Protein AF-A0A194VT59-F1 (afdb_monomer_lite)

Organism: Cytospora mali (NCBI:txid578113)

Foldseek 3Di:
DDDDPPPPDPVPDDQQQDQLFALCSSPDDPPDPDDCLRVLQSVLVVVLCVQDNDPPPSHDDLVVVLVSLVPGDDDPLCPQVSVLSNLSSDSDSVSHDDPVRSVVGPNCVVVVVPPDPPDDDDPPDDDDPDPPDDDDDDD

Sequence (139 aa):
MFYARHSTSRKDKPPNRSTWLAPEVITSSEEIPYTNKADIWALAVSWLYAFKRPSDVAEIEASAIVRAVQDIVLPDDLLSLRGLWLQMLVPDPAGRSSVQEALAHEVWQKAKGTKGEDETREPVGGVKRVRLLSPEGGD

Radius of gyration: 28.9 Å; chains: 1; bounding box: 39×60×105 Å

pLDDT: mean 70.28, std 18.79, range [35.59, 93.56]

Secondary structure (DSSP, 8-state):
---------GGGSPP---TTS-HHHHH--S-S---HHHHHHHHHHHHHHHH---TT-SS--HHHHHHHHHT----GGGHHHHHHHHHHT-SSTTTSPPHHHHHHSTHHHHHHTTS-S-S-------------PPPP---

InterPro domains:
  IPR000719 Protein kinase domain [PS50011] (1-108)
  IPR011009 Protein kinase-like domain superfamily [SSF56112] (19-110)

Structure (mmCIF, N/CA/C/O backbone):
data_AF-A0A194VT59-F1
#
_entry.id   AF-A0A194VT59-F1
#
loop_
_atom_site.group_PDB
_atom_site.id
_atom_site.type_symbol
_atom_site.label_atom_id
_atom_site.label_alt_id
_atom_site.label_comp_id
_atom_site.label_asym_id
_atom_site.label_entity_id
_atom_site.label_seq_id
_atom_site.pdbx_PDB_ins_code
_atom_site.Cartn_x
_atom_site.Cartn_y
_atom_site.Cartn_z
_atom_site.occupancy
_atom_site.B_iso_or_equiv
_atom_site.auth_seq_id
_atom_site.auth_comp_id
_atom_site.auth_asym_id
_atom_site.auth_atom_id
_atom_site.pdbx_PDB_model_num
ATOM 1 N N . MET A 1 1 ? 20.425 -42.745 -24.120 1.00 36.25 1 MET A N 1
ATOM 2 C CA . MET A 1 1 ? 21.446 -42.030 -23.327 1.00 36.25 1 MET A CA 1
ATOM 3 C C . MET A 1 1 ? 21.415 -40.574 -23.778 1.00 36.25 1 MET A C 1
ATOM 5 O O . MET A 1 1 ? 21.994 -40.256 -24.804 1.00 36.25 1 MET A O 1
ATOM 9 N N . PHE A 1 2 ? 20.620 -39.726 -23.118 1.00 40.28 2 PHE A N 1
ATOM 10 C CA . PHE A 1 2 ? 20.468 -38.315 -23.491 1.00 40.28 2 PHE A CA 1
ATOM 11 C C . PHE A 1 2 ? 21.190 -37.463 -22.451 1.00 40.28 2 PHE A C 1
ATOM 13 O O . PHE A 1 2 ? 20.807 -37.453 -21.284 1.00 40.28 2 PHE A O 1
ATOM 20 N N . TYR A 1 3 ? 22.263 -36.792 -22.865 1.00 38.53 3 TYR A N 1
ATOM 21 C CA . TYR A 1 3 ? 22.956 -35.818 -22.032 1.00 38.53 3 TYR A CA 1
ATOM 22 C C . TYR A 1 3 ? 22.070 -34.578 -21.891 1.00 38.53 3 TYR A C 1
ATOM 24 O O . TYR A 1 3 ? 21.836 -33.863 -22.866 1.00 38.53 3 TYR A O 1
ATOM 32 N N . ALA A 1 4 ? 21.577 -34.320 -20.680 1.00 46.00 4 ALA A N 1
ATOM 33 C CA . ALA A 1 4 ? 20.974 -33.041 -20.344 1.00 46.00 4 ALA A CA 1
ATOM 34 C C . ALA A 1 4 ? 22.076 -31.971 -20.385 1.00 46.00 4 ALA A C 1
ATOM 36 O O . ALA A 1 4 ? 22.978 -31.947 -19.547 1.00 46.00 4 ALA A O 1
ATOM 37 N N . ARG A 1 5 ? 22.028 -31.099 -21.397 1.00 43.50 5 ARG A N 1
ATOM 38 C CA . ARG A 1 5 ? 22.796 -29.853 -21.406 1.00 43.50 5 ARG A CA 1
ATOM 39 C C . ARG A 1 5 ? 22.317 -29.016 -20.225 1.00 43.50 5 ARG A C 1
ATOM 41 O O . ARG A 1 5 ? 21.219 -28.468 -20.264 1.00 43.50 5 ARG A O 1
ATOM 48 N N . HIS A 1 6 ? 23.141 -28.900 -19.193 1.00 41.44 6 HIS A N 1
ATOM 49 C CA . HIS A 1 6 ? 22.964 -27.861 -18.191 1.00 41.44 6 HIS A CA 1
ATOM 50 C C . HIS A 1 6 ? 23.234 -26.513 -18.866 1.00 41.44 6 HIS A C 1
ATOM 52 O O . HIS A 1 6 ? 24.382 -26.151 -19.120 1.00 41.44 6 HIS A O 1
ATOM 58 N N . SER A 1 7 ? 22.157 -25.810 -19.223 1.00 41.34 7 SER A N 1
ATOM 59 C CA . SER A 1 7 ? 22.220 -24.414 -19.646 1.00 41.34 7 SER A CA 1
ATOM 60 C C . SER A 1 7 ? 22.727 -23.586 -18.467 1.00 41.34 7 SER A C 1
ATOM 62 O O . SER A 1 7 ? 22.102 -23.539 -17.409 1.00 41.34 7 SER A O 1
ATOM 64 N N . THR A 1 8 ? 23.893 -22.968 -18.627 1.00 46.34 8 THR A N 1
ATOM 65 C CA . THR A 1 8 ? 24.495 -22.048 -17.651 1.00 46.34 8 THR A CA 1
ATOM 66 C C . THR A 1 8 ? 24.012 -20.607 -17.843 1.00 46.34 8 THR A C 1
ATOM 68 O O . THR A 1 8 ? 24.534 -19.684 -17.216 1.00 46.34 8 THR A O 1
ATOM 71 N N . SER A 1 9 ? 23.008 -20.384 -18.696 1.00 43.41 9 SER A N 1
ATOM 72 C CA . SER A 1 9 ? 22.476 -19.054 -18.970 1.00 43.41 9 SER A CA 1
ATOM 73 C C . SER A 1 9 ? 21.417 -18.673 -17.935 1.00 43.41 9 SER A C 1
ATOM 75 O O . SER A 1 9 ? 20.336 -19.257 -17.886 1.00 43.41 9 SER A O 1
ATOM 77 N N . ARG A 1 10 ? 21.684 -17.627 -17.138 1.00 49.22 10 ARG A N 1
ATOM 78 C CA . ARG A 1 10 ? 20.695 -17.002 -16.229 1.00 49.22 10 ARG A CA 1
ATOM 79 C C . ARG A 1 10 ? 19.420 -16.519 -16.944 1.00 49.22 10 ARG A C 1
ATOM 81 O O . ARG A 1 10 ? 18.456 -16.189 -16.262 1.00 49.22 10 ARG A O 1
ATOM 88 N N . LYS A 1 11 ? 19.402 -16.497 -18.283 1.00 47.34 11 LYS A N 1
ATOM 89 C CA . LYS A 1 11 ? 18.238 -16.133 -19.107 1.00 47.34 11 LYS A CA 1
ATOM 90 C C . LYS A 1 11 ? 17.136 -17.198 -19.152 1.00 47.34 11 LYS A C 1
ATOM 92 O O . LYS A 1 11 ? 16.038 -16.872 -19.576 1.00 47.34 11 LYS A O 1
ATOM 97 N N . ASP A 1 12 ? 17.398 -18.421 -18.685 1.00 43.44 12 ASP A N 1
ATOM 98 C CA . ASP A 1 12 ? 16.399 -19.504 -18.681 1.00 43.44 12 ASP A CA 1
ATOM 99 C C . ASP A 1 12 ? 15.638 -19.625 -17.351 1.00 43.44 12 ASP A C 1
ATOM 101 O O . ASP A 1 12 ? 14.830 -20.538 -17.170 1.00 43.44 12 ASP A O 1
ATOM 105 N N . LYS A 1 13 ? 15.887 -18.728 -16.385 1.00 46.12 13 LYS A N 1
ATOM 106 C CA . LYS A 1 13 ? 15.129 -18.742 -15.134 1.00 46.12 13 LYS A CA 1
ATOM 107 C C . LYS A 1 13 ? 13.752 -18.135 -15.417 1.00 46.12 13 LYS A C 1
ATOM 109 O O . LYS A 1 13 ? 13.709 -16.973 -15.825 1.00 46.12 13 LYS A O 1
ATOM 114 N N . PRO A 1 14 ? 12.641 -18.870 -15.208 1.00 51.81 14 PRO A N 1
ATOM 115 C CA . PRO A 1 14 ? 11.325 -18.259 -15.298 1.00 51.81 14 PRO A CA 1
ATOM 116 C C . PRO A 1 14 ? 11.325 -17.035 -14.377 1.00 51.81 14 PRO A C 1
ATOM 118 O O . PRO A 1 14 ? 11.898 -17.121 -13.278 1.00 51.81 14 PRO A O 1
ATOM 121 N N . PRO A 1 15 ? 10.767 -15.893 -14.820 1.00 56.25 15 PRO A N 1
ATOM 122 C CA . PRO A 1 15 ? 10.679 -14.715 -13.975 1.00 56.25 15 PRO A CA 1
ATOM 123 C C . PRO A 1 15 ? 10.082 -15.168 -12.648 1.00 56.25 15 PRO A C 1
ATOM 125 O O . PRO A 1 15 ? 9.071 -15.871 -12.620 1.00 56.25 15 PRO A O 1
ATOM 128 N N . ASN A 1 16 ? 10.768 -14.865 -11.549 1.00 57.84 16 ASN A N 1
ATOM 129 C CA . ASN A 1 16 ? 10.248 -15.167 -10.229 1.00 57.84 16 ASN A CA 1
ATOM 130 C C . ASN A 1 16 ? 9.025 -14.262 -10.056 1.00 57.84 16 ASN A C 1
ATOM 132 O O . ASN A 1 16 ? 9.174 -13.107 -9.693 1.00 57.84 16 ASN A O 1
ATOM 136 N N . ARG A 1 17 ? 7.833 -14.727 -10.438 1.00 63.31 17 ARG A N 1
ATOM 137 C CA . ARG A 1 17 ? 6.596 -13.931 -10.472 1.00 63.31 17 ARG A CA 1
ATOM 138 C C . ARG A 1 17 ? 5.901 -13.967 -9.120 1.00 63.31 17 ARG A C 1
ATOM 140 O O . ARG A 1 17 ? 4.721 -14.240 -8.995 1.00 63.31 17 ARG A O 1
ATOM 147 N N . SER A 1 18 ? 6.674 -13.729 -8.076 1.00 70.81 18 SER A N 1
ATOM 148 C CA . SER A 1 18 ? 6.151 -13.695 -6.724 1.00 70.81 18 SER A CA 1
ATOM 149 C C . SER A 1 18 ? 5.297 -12.442 -6.531 1.00 70.81 18 SER A C 1
ATOM 151 O O . SER A 1 18 ? 5.754 -11.336 -6.795 1.00 70.81 18 SER A O 1
ATOM 153 N N . THR A 1 19 ? 4.089 -12.612 -6.000 1.00 71.25 19 THR A N 1
ATOM 154 C CA . THR A 1 19 ? 3.161 -11.547 -5.569 1.00 71.25 19 THR A CA 1
ATOM 155 C C . THR A 1 19 ? 3.806 -10.472 -4.684 1.00 71.25 19 THR A C 1
ATOM 157 O O . THR A 1 19 ? 3.356 -9.330 -4.630 1.00 71.25 19 THR A O 1
ATOM 160 N N . TRP A 1 20 ? 4.870 -10.848 -3.979 1.00 81.50 20 TRP A N 1
ATOM 161 C CA . TRP A 1 20 ? 5.636 -9.987 -3.086 1.00 81.50 20 TRP A CA 1
ATOM 162 C C . TRP A 1 20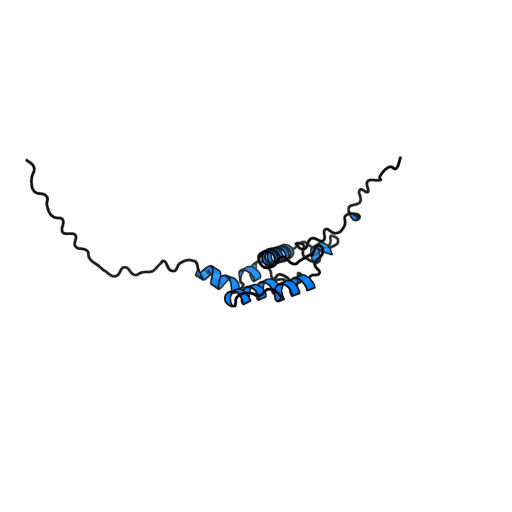 ? 6.541 -9.000 -3.824 1.00 81.50 20 TRP A C 1
ATOM 164 O O . TRP A 1 20 ? 6.997 -8.027 -3.229 1.00 81.50 20 TRP A O 1
ATOM 174 N N . LEU A 1 21 ? 6.828 -9.255 -5.100 1.00 83.06 21 LEU A N 1
ATOM 175 C CA . LEU A 1 21 ? 7.701 -8.416 -5.902 1.00 83.06 21 LEU A CA 1
ATOM 176 C C . LEU A 1 21 ? 6.899 -7.292 -6.538 1.00 83.06 21 LEU A C 1
ATOM 178 O O . LEU A 1 21 ? 5.815 -7.501 -7.085 1.00 83.06 21 LEU A O 1
ATOM 182 N N . ALA A 1 22 ? 7.465 -6.094 -6.471 1.00 84.62 22 ALA A N 1
ATOM 183 C CA . ALA A 1 22 ? 6.905 -4.946 -7.151 1.00 84.62 22 ALA A CA 1
ATOM 184 C C . ALA A 1 22 ? 6.961 -5.146 -8.680 1.00 84.62 22 ALA A C 1
ATOM 186 O O . ALA A 1 22 ? 7.886 -5.810 -9.166 1.00 84.62 22 ALA A O 1
ATOM 187 N N . PRO A 1 23 ? 6.014 -4.581 -9.453 1.00 82.31 23 PRO A N 1
ATOM 188 C CA . PRO A 1 23 ? 5.939 -4.791 -10.898 1.00 82.31 23 PRO A CA 1
ATOM 189 C C . PRO A 1 23 ? 7.251 -4.467 -11.614 1.00 82.31 23 PRO A C 1
ATOM 191 O O . PRO A 1 23 ? 7.712 -5.249 -12.442 1.00 82.31 23 PRO A O 1
ATOM 194 N N . GLU A 1 24 ? 7.906 -3.375 -11.217 1.00 82.00 24 GLU A N 1
ATOM 195 C CA . GLU A 1 24 ? 9.182 -2.947 -11.779 1.00 82.00 24 GLU A CA 1
ATOM 196 C C . GLU A 1 24 ? 10.323 -3.941 -11.521 1.00 82.00 24 GLU A C 1
ATOM 198 O O . GLU A 1 24 ? 11.245 -4.020 -12.322 1.00 82.00 24 GLU A O 1
ATOM 203 N N . VAL A 1 25 ? 10.264 -4.734 -10.446 1.00 80.38 25 VAL A N 1
ATOM 204 C CA . VAL A 1 25 ? 11.276 -5.759 -10.125 1.00 80.38 25 VAL A CA 1
ATOM 205 C C . VAL A 1 25 ? 11.068 -7.023 -10.960 1.00 80.38 25 VAL A C 1
ATOM 207 O O . VAL A 1 25 ? 12.024 -7.731 -11.262 1.00 80.38 25 VAL A O 1
ATOM 210 N N . ILE A 1 26 ? 9.824 -7.308 -11.355 1.00 77.12 26 ILE A N 1
ATOM 211 C CA . ILE A 1 26 ? 9.492 -8.437 -12.233 1.00 77.12 26 ILE A CA 1
ATOM 212 C C . ILE A 1 26 ? 9.865 -8.107 -13.683 1.00 77.12 26 ILE A C 1
ATOM 214 O O . ILE A 1 26 ? 10.331 -8.983 -14.413 1.00 77.12 26 ILE A O 1
ATOM 218 N N . THR A 1 27 ? 9.644 -6.857 -14.105 1.00 71.06 27 THR A N 1
ATOM 219 C CA . THR A 1 27 ? 9.857 -6.417 -15.490 1.00 71.06 27 THR A CA 1
ATOM 220 C C . THR A 1 27 ? 11.243 -5.840 -15.760 1.00 71.06 27 THR A C 1
ATOM 222 O O . THR A 1 27 ? 11.598 -5.708 -16.932 1.00 71.06 27 THR A O 1
ATOM 225 N N . SER A 1 28 ? 12.030 -5.458 -14.743 1.00 63.22 28 SER A N 1
ATOM 226 C CA . SER A 1 28 ? 13.338 -4.850 -15.003 1.00 63.22 28 SER A CA 1
ATOM 227 C C . SER A 1 28 ? 14.365 -5.877 -15.479 1.00 63.22 28 SER A C 1
ATOM 229 O O . SER A 1 28 ? 14.661 -6.887 -14.842 1.00 63.22 28 SER A O 1
ATOM 231 N N . SER A 1 29 ? 14.941 -5.574 -16.637 1.00 54.47 29 SER A N 1
ATOM 232 C CA . SER A 1 29 ? 16.183 -6.156 -17.127 1.00 54.47 29 SER A CA 1
ATOM 233 C C . SER A 1 29 ? 17.319 -5.244 -16.676 1.00 54.47 29 SER A C 1
ATOM 235 O O . SER A 1 29 ? 17.603 -4.282 -17.371 1.00 54.47 29 SER A O 1
ATOM 237 N N . GLU A 1 30 ? 17.918 -5.515 -15.513 1.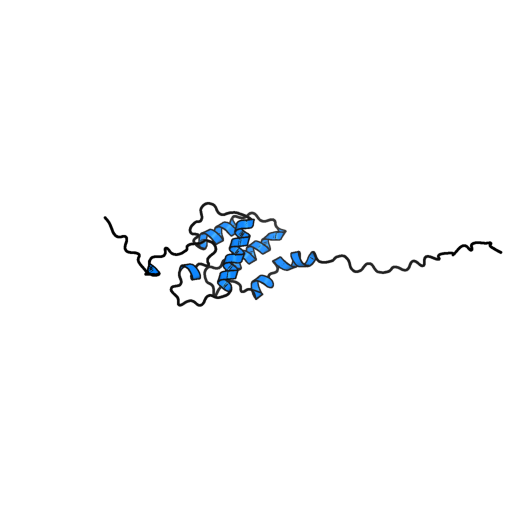00 54.91 30 GLU A N 1
ATOM 238 C CA . GLU A 1 30 ? 19.188 -4.955 -14.986 1.00 54.91 30 GLU A CA 1
ATOM 239 C C . GLU A 1 30 ? 19.351 -3.410 -14.882 1.00 54.91 30 GLU A C 1
ATOM 241 O O . GLU A 1 30 ? 20.237 -2.962 -14.159 1.00 54.91 30 GLU A O 1
ATOM 246 N N . GLU A 1 31 ? 18.502 -2.582 -15.501 1.00 54.53 31 GLU A N 1
ATOM 247 C CA . GLU A 1 31 ? 18.713 -1.130 -15.658 1.00 54.53 31 GLU A CA 1
ATOM 248 C C . GLU A 1 31 ? 17.916 -0.246 -14.688 1.00 54.53 31 GLU A C 1
ATOM 250 O O . GLU A 1 31 ? 18.255 0.924 -14.513 1.00 54.53 31 GLU A O 1
ATOM 255 N N . ILE A 1 32 ? 16.875 -0.767 -14.027 1.00 58.62 32 ILE A N 1
ATOM 256 C CA . ILE A 1 32 ? 16.120 0.022 -13.042 1.00 58.62 32 ILE A CA 1
ATOM 257 C C . ILE A 1 32 ? 16.767 -0.183 -11.668 1.00 58.62 32 ILE A C 1
ATOM 259 O O . ILE A 1 32 ? 16.733 -1.306 -11.153 1.00 58.62 32 ILE A O 1
ATOM 263 N N . PRO A 1 33 ? 17.351 0.860 -11.046 1.00 59.34 33 PRO A N 1
ATOM 264 C CA . PRO A 1 33 ? 17.936 0.725 -9.724 1.00 59.34 33 PRO A CA 1
ATOM 265 C C . PRO A 1 33 ? 16.850 0.312 -8.730 1.00 59.34 33 PRO A C 1
ATOM 267 O O . PRO A 1 33 ? 15.796 0.943 -8.642 1.00 59.34 33 PRO A O 1
ATOM 270 N N . TYR A 1 34 ? 17.115 -0.756 -7.976 1.00 62.19 34 TYR A N 1
ATOM 271 C CA . TYR A 1 34 ? 16.258 -1.176 -6.873 1.00 62.19 34 TYR A CA 1
ATOM 272 C C . TYR A 1 34 ? 16.158 -0.021 -5.872 1.00 62.19 34 TYR A C 1
ATOM 274 O O . TYR A 1 34 ? 17.144 0.349 -5.233 1.00 62.19 34 TYR A O 1
ATOM 282 N N . THR A 1 35 ? 14.980 0.587 -5.770 1.00 73.19 35 THR A N 1
ATOM 283 C CA . THR A 1 35 ? 14.707 1.632 -4.781 1.00 73.19 35 THR A CA 1
ATOM 284 C C . THR A 1 35 ? 13.962 1.028 -3.597 1.00 73.19 35 THR A C 1
ATOM 286 O O . THR A 1 35 ? 13.268 0.019 -3.729 1.00 73.19 35 THR A O 1
ATOM 289 N N . ASN A 1 36 ? 14.025 1.689 -2.440 1.00 86.44 36 ASN A N 1
ATOM 290 C CA . ASN A 1 36 ? 13.243 1.322 -1.250 1.00 86.44 36 ASN A CA 1
ATOM 291 C C . ASN A 1 36 ? 11.715 1.306 -1.487 1.00 86.44 36 ASN A C 1
ATOM 293 O O . ASN A 1 36 ? 10.958 0.836 -0.641 1.00 86.44 36 ASN A O 1
ATOM 297 N N . LYS A 1 37 ? 11.238 1.800 -2.638 1.00 89.25 37 LYS A N 1
ATOM 298 C CA . LYS A 1 37 ? 9.835 1.736 -3.056 1.00 89.25 37 LYS A CA 1
ATOM 299 C C . LYS A 1 37 ? 9.387 0.298 -3.324 1.00 89.25 37 LYS A C 1
ATOM 301 O O . LYS A 1 37 ? 8.215 -0.004 -3.103 1.00 89.25 37 LYS A O 1
ATOM 306 N N . ALA A 1 38 ? 10.276 -0.592 -3.768 1.00 88.38 38 ALA A N 1
ATOM 307 C CA . ALA A 1 38 ? 9.946 -2.007 -3.947 1.00 88.38 38 ALA A CA 1
ATOM 308 C C . ALA A 1 38 ? 9.636 -2.686 -2.600 1.00 88.38 38 ALA A C 1
ATOM 310 O O . ALA A 1 38 ? 8.686 -3.461 -2.497 1.00 88.38 38 ALA A O 1
ATOM 311 N N . ASP A 1 39 ? 10.356 -2.313 -1.539 1.00 90.12 39 ASP A N 1
ATOM 312 C CA . ASP A 1 39 ? 10.084 -2.808 -0.185 1.00 90.12 39 ASP A CA 1
ATOM 313 C C . ASP A 1 39 ? 8.752 -2.269 0.358 1.00 90.12 39 ASP A C 1
ATOM 315 O O . ASP A 1 39 ? 8.014 -2.992 1.025 1.00 90.12 39 ASP A O 1
ATOM 319 N N . ILE A 1 40 ? 8.395 -1.021 0.027 1.00 93.06 40 ILE A N 1
ATOM 320 C CA . ILE A 1 40 ? 7.080 -0.447 0.358 1.00 93.06 40 ILE A CA 1
ATOM 321 C C . ILE A 1 40 ? 5.942 -1.249 -0.283 1.00 93.06 40 ILE A C 1
ATOM 323 O O . ILE A 1 40 ? 4.941 -1.525 0.379 1.00 93.06 40 ILE A O 1
ATOM 327 N N . TRP A 1 41 ? 6.104 -1.675 -1.537 1.00 91.19 41 TRP A N 1
ATOM 328 C CA . TRP A 1 41 ? 5.138 -2.562 -2.187 1.00 91.19 41 TRP A CA 1
ATOM 329 C C . TRP A 1 41 ? 5.000 -3.884 -1.429 1.00 91.19 41 TRP A C 1
ATOM 331 O O . TRP A 1 41 ? 3.896 -4.264 -1.034 1.00 91.19 41 TRP A O 1
ATOM 341 N N . ALA A 1 42 ? 6.124 -4.560 -1.170 1.00 89.56 42 ALA A N 1
ATOM 342 C CA . ALA A 1 42 ? 6.136 -5.837 -0.461 1.00 89.56 42 ALA A CA 1
ATOM 343 C C . ALA A 1 42 ? 5.498 -5.725 0.935 1.00 89.56 42 ALA A C 1
ATOM 345 O O . ALA A 1 42 ? 4.747 -6.610 1.353 1.00 89.56 42 ALA A O 1
ATOM 346 N N . LEU A 1 43 ? 5.737 -4.612 1.636 1.00 92.31 43 LEU A N 1
ATOM 347 C CA . LEU A 1 43 ? 5.132 -4.320 2.930 1.00 92.31 43 LEU A CA 1
ATOM 348 C C . LEU A 1 43 ? 3.605 -4.209 2.832 1.00 92.31 43 LEU A C 1
ATOM 350 O O . LEU A 1 43 ? 2.901 -4.853 3.610 1.00 92.31 43 LEU A O 1
ATOM 354 N N . ALA A 1 44 ? 3.073 -3.456 1.868 1.00 91.12 44 ALA A N 1
ATOM 355 C CA . ALA A 1 44 ? 1.625 -3.341 1.694 1.00 91.12 44 ALA A CA 1
ATOM 356 C C . ALA A 1 44 ? 0.975 -4.674 1.294 1.00 91.12 44 ALA A C 1
ATOM 358 O O . ALA A 1 44 ? -0.084 -5.022 1.817 1.00 9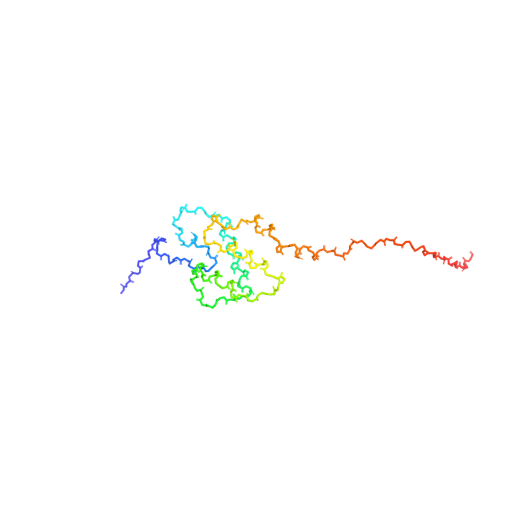1.12 44 ALA A O 1
ATOM 359 N N . VAL A 1 45 ? 1.632 -5.463 0.438 1.00 88.88 45 VAL A N 1
ATOM 360 C CA . VAL A 1 45 ? 1.191 -6.828 0.110 1.00 88.88 45 VAL A CA 1
ATOM 361 C C . VAL A 1 45 ? 1.180 -7.719 1.359 1.00 88.88 45 VAL A C 1
ATOM 363 O O . VAL A 1 45 ? 0.247 -8.501 1.540 1.00 88.88 45 VAL A O 1
ATOM 366 N N . SER A 1 46 ? 2.149 -7.573 2.269 1.00 89.25 46 SER A N 1
ATOM 367 C CA . SER A 1 46 ? 2.159 -8.321 3.538 1.00 89.25 46 SER A CA 1
ATOM 368 C C . SER A 1 46 ? 0.939 -8.033 4.399 1.00 89.25 46 SER A C 1
ATOM 370 O O . SER A 1 46 ? 0.326 -8.951 4.944 1.00 89.25 46 SER A O 1
ATOM 372 N N . TRP A 1 47 ? 0.545 -6.763 4.462 1.00 89.69 47 TRP A N 1
ATOM 373 C CA . TRP A 1 47 ? -0.631 -6.335 5.196 1.00 89.69 47 TRP A CA 1
ATOM 374 C C . TRP A 1 47 ? -1.897 -6.841 4.523 1.00 89.69 47 TRP A C 1
ATOM 376 O O . TRP A 1 47 ? -2.737 -7.422 5.196 1.00 89.69 47 TRP A O 1
ATOM 386 N N . LEU A 1 48 ? -1.992 -6.740 3.197 1.00 85.75 48 LEU A N 1
ATOM 387 C CA . LEU A 1 48 ? -3.103 -7.297 2.429 1.00 85.75 48 LEU A CA 1
ATOM 388 C C . LEU A 1 48 ? -3.351 -8.775 2.781 1.00 85.75 48 LEU A C 1
ATOM 390 O O . LEU A 1 48 ? -4.479 -9.155 3.093 1.00 85.75 48 LEU A O 1
ATOM 394 N N . TYR A 1 49 ? -2.288 -9.583 2.822 1.00 83.88 49 TYR A N 1
ATOM 395 C CA . TYR A 1 49 ? -2.363 -11.004 3.177 1.00 83.88 49 TYR A CA 1
ATOM 396 C C . TYR A 1 49 ? -2.827 -11.267 4.615 1.00 83.88 49 TYR A C 1
ATOM 398 O O . TYR A 1 49 ? -3.408 -12.323 4.867 1.00 83.88 49 TYR A O 1
ATOM 406 N N . ALA A 1 50 ? -2.608 -10.331 5.542 1.00 83.94 50 ALA A N 1
ATOM 407 C CA . ALA A 1 50 ? -3.112 -10.438 6.909 1.00 83.94 50 ALA A CA 1
ATOM 408 C C . ALA A 1 50 ? -4.640 -10.261 6.991 1.00 83.94 50 ALA A C 1
ATOM 410 O O . ALA A 1 50 ? 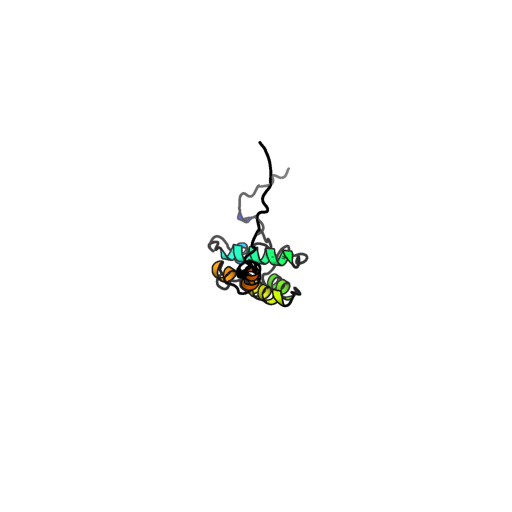-5.270 -10.856 7.862 1.00 83.94 50 ALA A O 1
ATOM 411 N N . PHE A 1 51 ? -5.245 -9.484 6.084 1.00 81.38 51 PHE A N 1
ATOM 412 C CA . PHE A 1 51 ? -6.693 -9.220 6.082 1.00 81.38 51 PHE A CA 1
ATOM 413 C C . PHE A 1 51 ? -7.471 -10.130 5.134 1.00 81.38 51 PHE A C 1
ATOM 415 O O . PHE A 1 51 ? -8.571 -10.578 5.450 1.00 81.38 51 PHE A O 1
ATOM 422 N N . LYS A 1 52 ? -6.921 -10.394 3.951 1.00 76.12 52 LYS A N 1
ATOM 423 C CA . LYS A 1 52 ? -7.558 -11.224 2.936 1.00 76.12 52 LYS A CA 1
ATOM 424 C C . LYS A 1 52 ? -6.476 -11.870 2.102 1.00 76.12 52 LYS A C 1
ATOM 426 O O . LYS A 1 52 ? -5.821 -11.208 1.303 1.00 76.12 52 LYS A O 1
ATOM 431 N N . ARG A 1 53 ? -6.323 -13.185 2.246 1.00 68.62 53 ARG A N 1
ATOM 432 C CA . ARG A 1 53 ? -5.496 -13.956 1.323 1.00 68.62 53 ARG A CA 1
ATOM 433 C C . ARG A 1 53 ? -6.184 -13.922 -0.042 1.00 68.62 53 ARG A C 1
ATOM 435 O O . ARG A 1 53 ? -7.275 -14.484 -0.161 1.00 68.62 53 ARG A O 1
ATOM 442 N N . PRO A 1 54 ? -5.609 -13.266 -1.057 1.00 63.78 54 PRO A N 1
ATOM 443 C CA . PRO A 1 54 ? -6.209 -13.316 -2.371 1.00 63.78 54 PRO A CA 1
ATOM 444 C C . PRO A 1 54 ? -6.044 -14.754 -2.895 1.00 63.78 54 PRO A C 1
ATOM 446 O O . PRO A 1 54 ? -4.961 -15.337 -2.817 1.00 63.78 54 PRO A O 1
ATOM 449 N N . SER A 1 55 ? -7.149 -15.372 -3.311 1.00 57.34 55 SER A N 1
ATOM 450 C CA . SER A 1 55 ? -7.179 -16.754 -3.79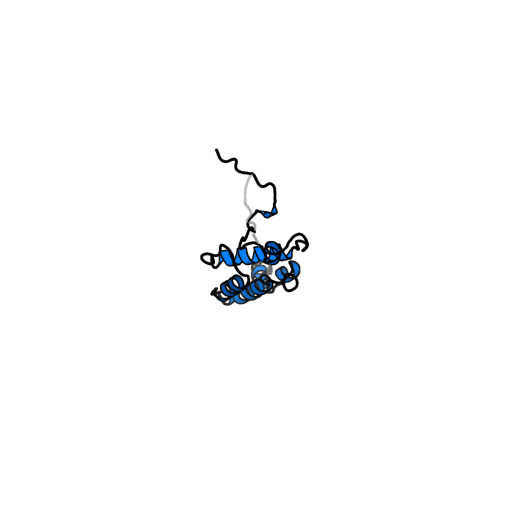7 1.00 57.34 55 SER A CA 1
ATOM 451 C C . SER A 1 55 ? -6.433 -16.871 -5.129 1.00 57.34 55 SER A C 1
ATOM 453 O O . SER A 1 55 ? -6.682 -16.071 -6.026 1.00 57.34 55 SER A O 1
ATOM 455 N N . ASP A 1 56 ? -5.556 -17.872 -5.247 1.00 53.91 56 ASP A N 1
ATOM 456 C CA . ASP A 1 56 ? -4.888 -18.312 -6.486 1.00 53.91 56 ASP A CA 1
ATOM 457 C C . ASP A 1 56 ? -4.047 -17.291 -7.244 1.00 53.91 56 ASP A C 1
ATOM 459 O O . ASP A 1 56 ? -4.014 -17.276 -8.474 1.00 53.91 56 ASP A O 1
ATOM 463 N N . VAL A 1 57 ? -3.286 -16.469 -6.531 1.00 50.69 57 VAL A N 1
ATOM 464 C CA . VAL A 1 57 ? -2.442 -15.486 -7.207 1.00 50.69 57 VAL A CA 1
ATOM 465 C C . VAL A 1 57 ? -0.979 -15.890 -7.164 1.00 50.69 57 VAL A C 1
ATOM 467 O O . VAL A 1 57 ? -0.185 -15.440 -6.339 1.00 50.69 57 VAL A O 1
ATOM 470 N N . ALA A 1 58 ? -0.660 -16.816 -8.068 1.00 51.22 58 ALA A N 1
ATOM 471 C CA . ALA A 1 58 ? 0.708 -17.155 -8.438 1.00 51.22 58 ALA A CA 1
ATOM 472 C C . ALA A 1 58 ? 1.365 -16.043 -9.274 1.00 51.22 58 ALA A C 1
ATOM 474 O O . ALA A 1 58 ? 2.584 -16.003 -9.342 1.00 51.22 58 ALA A O 1
ATOM 475 N N . GLU A 1 59 ? 0.575 -15.149 -9.881 1.00 55.44 59 GLU A N 1
ATOM 476 C CA . GLU A 1 59 ? 1.036 -14.009 -10.678 1.00 55.44 59 GLU A CA 1
ATOM 477 C C . GLU A 1 59 ? -0.006 -12.888 -10.542 1.00 55.44 59 GLU A C 1
ATOM 479 O O . GLU A 1 59 ? -1.046 -12.949 -11.197 1.00 55.44 59 GLU A O 1
ATOM 484 N N . ILE A 1 60 ? 0.179 -11.908 -9.644 1.00 60.94 60 ILE A N 1
ATOM 485 C CA . ILE A 1 60 ? -0.807 -10.816 -9.553 1.00 60.94 60 ILE A CA 1
ATOM 486 C C . ILE A 1 60 ? -0.416 -9.689 -10.491 1.00 60.94 60 ILE A C 1
ATOM 488 O O . ILE A 1 60 ? 0.602 -9.027 -10.290 1.00 60.94 60 ILE A O 1
ATOM 492 N N . GLU A 1 61 ? -1.271 -9.415 -11.471 1.00 71.88 61 GLU A N 1
ATOM 493 C CA . GLU A 1 61 ? -1.272 -8.108 -12.111 1.00 71.88 61 GLU A CA 1
ATOM 494 C C . GLU A 1 61 ? -1.575 -7.033 -11.067 1.00 71.88 61 GLU A C 1
ATOM 496 O O . GLU A 1 61 ? -2.517 -7.163 -10.289 1.00 71.88 61 GLU A O 1
ATOM 501 N N . ALA A 1 62 ? -0.819 -5.938 -11.057 1.00 72.62 62 ALA A N 1
ATOM 502 C CA . ALA A 1 62 ? -0.979 -4.870 -10.070 1.00 72.62 62 ALA A CA 1
ATOM 503 C C . ALA A 1 62 ? -2.439 -4.375 -9.916 1.00 72.62 62 ALA A C 1
ATOM 505 O O . ALA A 1 62 ? -2.883 -4.055 -8.814 1.00 72.62 62 ALA A O 1
ATOM 506 N N . SER A 1 63 ? -3.214 -4.399 -11.005 1.00 75.31 63 SER A N 1
ATOM 507 C CA . SER A 1 63 ? -4.653 -4.103 -11.044 1.00 75.31 63 SER A CA 1
ATOM 508 C C . SER A 1 63 ? -5.491 -5.011 -10.127 1.00 75.31 63 SER A C 1
ATOM 510 O O . SER A 1 63 ? -6.396 -4.537 -9.437 1.00 75.31 63 SER A O 1
ATOM 512 N N . ALA A 1 64 ? -5.179 -6.304 -10.065 1.00 78.38 64 ALA A N 1
ATOM 513 C CA . ALA A 1 64 ? -5.875 -7.271 -9.226 1.00 78.38 64 ALA A CA 1
ATOM 514 C C . ALA A 1 64 ? -5.538 -7.104 -7.735 1.00 78.38 64 ALA A C 1
ATOM 516 O O . ALA A 1 64 ? -6.426 -7.281 -6.900 1.00 78.38 64 ALA A O 1
ATOM 517 N N . ILE A 1 65 ? -4.314 -6.684 -7.385 1.00 78.62 65 ILE A N 1
ATOM 518 C CA . ILE A 1 65 ? -3.964 -6.295 -6.004 1.00 78.62 65 ILE A CA 1
ATOM 519 C C . ILE A 1 65 ? -4.778 -5.074 -5.567 1.00 78.62 65 ILE A C 1
ATOM 521 O O . ILE A 1 65 ? -5.375 -5.083 -4.491 1.00 78.62 65 ILE A O 1
ATOM 525 N N . VAL A 1 66 ? -4.852 -4.044 -6.414 1.00 79.81 66 VAL A N 1
ATOM 526 C CA . VAL A 1 66 ? -5.631 -2.832 -6.118 1.00 79.81 66 VAL A CA 1
ATOM 527 C C . VAL A 1 66 ? -7.112 -3.168 -5.933 1.00 79.81 66 VAL A C 1
ATOM 529 O O . VAL A 1 66 ? -7.737 -2.695 -4.982 1.00 79.81 66 VAL A O 1
ATOM 532 N N . ARG A 1 67 ? -7.671 -4.042 -6.778 1.00 83.69 67 ARG A N 1
ATOM 533 C CA . ARG A 1 67 ? -9.051 -4.517 -6.615 1.00 83.69 67 ARG A CA 1
ATOM 534 C C . ARG A 1 67 ? -9.237 -5.296 -5.313 1.00 83.69 67 ARG A C 1
ATOM 536 O O . ARG A 1 67 ? -10.198 -5.055 -4.592 1.00 83.69 67 ARG A O 1
ATOM 543 N N . ALA A 1 68 ? -8.292 -6.171 -4.965 1.00 82.81 68 ALA A N 1
ATOM 544 C CA . ALA A 1 68 ? -8.343 -6.924 -3.716 1.00 82.81 68 ALA A CA 1
ATOM 545 C C . ALA A 1 68 ? -8.378 -6.002 -2.487 1.00 82.81 68 ALA A C 1
ATOM 547 O O . ALA A 1 68 ? -9.123 -6.287 -1.555 1.00 82.81 68 ALA A O 1
ATOM 548 N N . VAL A 1 69 ? -7.643 -4.884 -2.506 1.00 86.44 69 VAL A N 1
ATOM 549 C CA . VAL A 1 69 ? -7.687 -3.854 -1.453 1.00 86.44 69 VAL A CA 1
ATOM 550 C C . VAL A 1 69 ? -9.063 -3.191 -1.349 1.00 86.44 69 VAL A C 1
ATOM 552 O O . VAL A 1 69 ? -9.557 -2.962 -0.243 1.00 86.44 69 VAL A O 1
ATOM 555 N N . GLN A 1 70 ? -9.698 -2.888 -2.483 1.00 85.31 70 GLN A N 1
ATOM 556 C CA . GLN A 1 70 ? -11.039 -2.293 -2.512 1.00 85.31 70 GLN A CA 1
ATOM 557 C C . GLN A 1 70 ? -12.112 -3.263 -1.997 1.00 85.31 70 GLN A C 1
ATOM 559 O O . GLN A 1 70 ? -13.029 -2.839 -1.295 1.00 85.31 70 GLN A O 1
ATOM 564 N N . ASP A 1 71 ? -11.951 -4.559 -2.272 1.00 86.56 71 ASP A N 1
ATOM 565 C CA . ASP A 1 71 ? -12.879 -5.619 -1.867 1.00 86.56 71 ASP A CA 1
ATOM 566 C C . ASP A 1 71 ? -12.786 -5.996 -0.372 1.00 86.56 71 ASP A C 1
ATOM 568 O O . ASP A 1 71 ? -13.534 -6.862 0.092 1.00 86.56 71 ASP A O 1
ATOM 572 N N . ILE A 1 72 ? -11.844 -5.431 0.394 1.00 85.56 72 ILE A N 1
ATOM 573 C CA . ILE A 1 72 ? -11.736 -5.692 1.837 1.00 85.56 72 ILE A CA 1
ATOM 574 C C . ILE A 1 72 ? -12.705 -4.791 2.575 1.00 85.56 72 ILE A C 1
ATOM 576 O O . ILE A 1 72 ? -12.569 -3.567 2.559 1.00 85.56 72 ILE A O 1
ATOM 580 N N . VAL A 1 73 ? -13.648 -5.404 3.283 1.00 86.88 73 VAL A N 1
ATOM 581 C CA . VAL A 1 73 ? -14.514 -4.700 4.226 1.00 86.88 73 VAL A CA 1
ATOM 582 C C . VAL A 1 73 ? -13.680 -4.360 5.458 1.00 86.88 73 VAL A C 1
ATOM 584 O O . VAL A 1 73 ? -13.301 -5.247 6.221 1.00 86.88 73 VAL A O 1
ATOM 587 N N . LEU A 1 74 ? -13.354 -3.078 5.611 1.00 85.38 74 LEU A N 1
ATOM 588 C CA . LEU A 1 74 ? -12.652 -2.555 6.777 1.00 85.38 74 LEU A CA 1
ATOM 589 C C . LEU A 1 74 ? -13.650 -1.847 7.699 1.00 85.38 74 LEU A C 1
ATOM 591 O O . LEU A 1 74 ? -14.556 -1.180 7.195 1.00 85.38 74 LEU A O 1
ATOM 595 N N . PRO A 1 75 ? -13.469 -1.957 9.023 1.00 85.19 75 PRO A N 1
ATOM 596 C CA . PRO A 1 75 ? -14.104 -1.074 9.993 1.00 85.19 75 PRO A CA 1
ATOM 597 C C . PRO A 1 75 ? -13.863 0.412 9.677 1.00 85.19 75 PRO A C 1
ATOM 599 O O . PRO A 1 75 ? -12.811 0.767 9.136 1.00 85.19 75 PRO A O 1
ATOM 602 N N . ASP A 1 76 ? -14.805 1.281 10.060 1.00 83.88 76 ASP A N 1
ATOM 603 C CA . ASP A 1 76 ? -14.741 2.732 9.811 1.00 83.88 76 ASP A CA 1
ATOM 604 C C . ASP A 1 76 ? -13.442 3.363 10.325 1.00 83.88 76 ASP A C 1
ATOM 606 O O . ASP A 1 76 ? -12.858 4.255 9.705 1.00 83.88 76 ASP A O 1
ATOM 610 N N . ASP A 1 77 ? -12.938 2.869 11.453 1.00 81.69 77 ASP A N 1
ATOM 611 C CA . ASP A 1 77 ? -11.723 3.363 12.075 1.00 81.69 77 ASP A CA 1
ATOM 612 C C . ASP A 1 77 ? -10.445 3.022 11.296 1.00 81.69 77 ASP A C 1
ATOM 614 O O . ASP A 1 77 ? -9.447 3.731 11.467 1.00 81.69 77 ASP A O 1
ATOM 618 N N . LEU A 1 78 ? -10.504 2.019 10.415 1.00 83.88 78 LEU A N 1
ATOM 619 C CA . LEU A 1 78 ? -9.415 1.554 9.558 1.00 83.88 78 LEU A CA 1
ATOM 620 C C . LEU A 1 78 ? -9.571 1.989 8.094 1.00 83.88 78 LEU A C 1
ATOM 622 O O . LEU A 1 78 ? -8.739 1.626 7.265 1.00 83.88 78 LEU A O 1
ATOM 626 N N . LEU A 1 79 ? -10.569 2.802 7.739 1.00 86.38 79 LEU A N 1
ATOM 627 C CA . LEU A 1 79 ? -10.727 3.278 6.357 1.00 86.38 79 LEU A CA 1
ATOM 628 C C . LEU A 1 79 ? -9.500 4.059 5.855 1.00 86.38 79 LEU A C 1
ATOM 630 O O . LEU A 1 79 ? -9.095 3.883 4.705 1.00 86.38 79 LEU A O 1
ATOM 634 N N . SER A 1 80 ? -8.835 4.832 6.722 1.00 88.12 80 SER A N 1
ATOM 635 C CA . SER A 1 80 ? -7.573 5.513 6.386 1.00 88.12 80 SER A CA 1
ATOM 636 C C . SER A 1 80 ? -6.434 4.536 6.053 1.00 88.12 80 SER A C 1
ATOM 638 O O . SER A 1 80 ? -5.540 4.883 5.284 1.00 88.12 80 SER A O 1
ATOM 640 N N . LEU A 1 81 ? -6.461 3.296 6.567 1.00 89.94 81 LEU A N 1
ATOM 641 C CA . LEU A 1 81 ? -5.482 2.261 6.204 1.00 89.94 81 LEU A CA 1
ATOM 642 C C . LEU A 1 81 ? -5.610 1.871 4.728 1.00 89.94 81 LEU A C 1
ATOM 644 O O . LEU A 1 81 ? -4.596 1.674 4.061 1.00 89.94 81 LEU A O 1
ATOM 648 N N . ARG A 1 82 ? -6.839 1.830 4.192 1.00 90.88 82 ARG A N 1
ATOM 649 C CA . ARG A 1 82 ? -7.066 1.599 2.758 1.00 90.88 82 ARG A CA 1
ATOM 650 C C . ARG A 1 82 ? -6.412 2.691 1.918 1.00 90.88 82 ARG A C 1
ATOM 652 O O . ARG A 1 82 ? -5.784 2.380 0.911 1.00 90.88 82 ARG A O 1
ATOM 659 N N . GLY A 1 83 ? -6.545 3.951 2.340 1.00 90.94 83 GLY A N 1
ATOM 660 C CA . GLY A 1 83 ? -5.898 5.088 1.683 1.00 90.94 83 GLY A CA 1
ATOM 661 C C . GLY A 1 83 ? -4.383 4.903 1.590 1.00 90.94 83 GLY A C 1
ATOM 662 O O . GLY A 1 83 ? -3.821 4.989 0.498 1.00 90.94 83 GLY A O 1
ATOM 663 N N . LEU A 1 84 ? -3.750 4.530 2.707 1.00 93.12 84 LEU A N 1
ATOM 664 C CA . LEU A 1 84 ? -2.318 4.237 2.746 1.00 93.12 84 LEU A CA 1
ATOM 665 C C . LEU A 1 84 ? -1.938 3.068 1.824 1.00 93.12 84 LEU A C 1
ATOM 667 O O . LEU A 1 84 ? -0.992 3.180 1.048 1.00 93.12 84 LEU A O 1
ATOM 671 N N . TRP A 1 85 ? -2.678 1.955 1.855 1.00 92.75 85 TRP A N 1
ATOM 672 C CA . TRP A 1 85 ? -2.400 0.813 0.976 1.00 92.75 85 TRP A CA 1
ATOM 673 C C . TRP A 1 85 ? -2.454 1.185 -0.501 1.00 92.75 85 TRP A C 1
ATOM 675 O O . TRP A 1 85 ? -1.578 0.777 -1.257 1.00 92.75 85 TRP A O 1
ATOM 685 N N . LEU A 1 86 ? -3.434 1.988 -0.917 1.00 91.19 86 LEU A N 1
ATOM 686 C CA . LEU A 1 86 ? -3.545 2.430 -2.308 1.00 91.19 86 LEU A CA 1
ATOM 687 C C . LEU A 1 86 ? -2.367 3.321 -2.736 1.00 91.19 86 LEU A C 1
ATOM 689 O O . LEU A 1 86 ? -1.949 3.241 -3.887 1.00 91.19 86 LEU A O 1
ATOM 693 N N . GLN A 1 87 ? -1.789 4.108 -1.823 1.00 93.31 87 GLN A N 1
ATOM 694 C CA . GLN A 1 87 ? -0.572 4.895 -2.082 1.00 93.31 87 GLN A CA 1
ATOM 695 C C . GLN A 1 87 ? 0.700 4.028 -2.144 1.00 93.31 87 GLN A C 1
ATOM 697 O O . GLN A 1 87 ? 1.625 4.320 -2.905 1.00 93.31 87 GLN A O 1
ATOM 702 N N . MET A 1 88 ? 0.755 2.949 -1.360 1.00 93.56 88 MET A N 1
ATOM 703 C CA . MET A 1 88 ? 1.883 2.009 -1.339 1.00 93.56 88 MET A CA 1
ATOM 704 C C . MET A 1 88 ? 1.848 1.000 -2.497 1.00 93.56 88 MET A C 1
ATOM 706 O O . MET A 1 88 ? 2.893 0.500 -2.903 1.00 93.56 88 MET A O 1
ATOM 710 N N . LEU A 1 89 ? 0.664 0.708 -3.042 1.00 89.94 89 LEU A N 1
ATOM 711 C CA . LEU A 1 89 ? 0.435 -0.271 -4.114 1.00 89.94 89 LEU A CA 1
ATOM 712 C C . LEU A 1 89 ? 0.273 0.386 -5.492 1.00 89.94 89 LEU A C 1
ATOM 714 O O . LEU A 1 89 ? -0.377 -0.160 -6.384 1.00 89.94 89 LEU A O 1
ATOM 718 N N . VAL A 1 90 ? 0.885 1.556 -5.686 1.00 90.44 90 VAL A N 1
ATOM 719 C CA . VAL A 1 90 ? 0.981 2.187 -7.006 1.00 90.44 90 VAL A CA 1
ATOM 720 C C . VAL A 1 90 ? 1.973 1.387 -7.868 1.00 90.44 90 VAL A C 1
ATOM 722 O O . VAL A 1 90 ? 3.113 1.175 -7.432 1.00 90.44 90 VAL A O 1
ATOM 725 N N . PRO A 1 91 ? 1.574 0.930 -9.075 1.00 86.56 91 PRO A N 1
ATOM 726 C CA . PRO A 1 91 ? 2.448 0.139 -9.941 1.00 86.56 91 PRO A CA 1
ATOM 727 C C . PRO A 1 91 ? 3.704 0.906 -10.361 1.00 86.56 91 PRO A C 1
ATOM 729 O O . PRO A 1 91 ? 4.790 0.340 -10.363 1.00 86.56 91 PRO A O 1
ATOM 732 N N . ASP A 1 92 ? 3.556 2.196 -10.666 1.00 86.81 92 ASP A N 1
ATOM 733 C CA . ASP A 1 92 ? 4.670 3.086 -10.981 1.00 86.81 92 ASP A CA 1
ATOM 734 C C . ASP A 1 92 ? 5.426 3.491 -9.697 1.00 86.81 92 ASP A C 1
ATOM 736 O O . ASP A 1 92 ? 4.837 4.136 -8.819 1.00 86.81 92 ASP A O 1
ATOM 740 N N . PRO A 1 93 ? 6.723 3.155 -9.557 1.00 87.25 93 PRO A N 1
ATOM 741 C CA . PRO A 1 93 ? 7.505 3.513 -8.377 1.00 87.25 93 PRO A CA 1
ATOM 742 C C . PRO A 1 93 ? 7.627 5.029 -8.155 1.00 87.25 93 PRO A C 1
ATOM 744 O O . PRO A 1 93 ? 7.815 5.441 -7.007 1.00 87.25 93 PRO A O 1
ATOM 747 N N . ALA A 1 94 ? 7.500 5.863 -9.198 1.00 87.50 94 ALA A N 1
ATOM 748 C CA . ALA A 1 94 ? 7.563 7.320 -9.059 1.00 87.50 94 ALA A CA 1
ATOM 749 C C . ALA A 1 94 ? 6.342 7.895 -8.320 1.00 87.50 94 ALA A C 1
ATOM 751 O O . ALA A 1 94 ? 6.483 8.832 -7.535 1.00 87.50 94 ALA A O 1
ATOM 752 N N . GLY A 1 95 ? 5.159 7.309 -8.531 1.00 86.94 95 GLY A N 1
ATOM 753 C CA . GLY A 1 95 ? 3.919 7.687 -7.844 1.00 86.94 95 GLY A CA 1
ATOM 754 C C . GLY A 1 95 ? 3.692 6.971 -6.509 1.00 86.94 95 GLY A C 1
ATOM 755 O O . GLY A 1 95 ? 2.780 7.329 -5.766 1.00 86.94 95 GLY A O 1
ATOM 756 N N . ARG A 1 96 ? 4.497 5.950 -6.194 1.00 91.88 96 ARG A N 1
ATOM 757 C CA . ARG A 1 96 ? 4.381 5.170 -4.957 1.00 91.88 96 ARG A CA 1
ATOM 758 C C . ARG A 1 96 ? 4.872 5.972 -3.759 1.00 91.88 96 ARG A C 1
ATOM 760 O O . ARG A 1 96 ? 5.895 6.646 -3.852 1.00 91.88 96 ARG A O 1
ATOM 767 N N . SER A 1 97 ? 4.223 5.841 -2.605 1.00 92.19 97 SER A N 1
ATOM 768 C CA . SER A 1 97 ? 4.679 6.481 -1.362 1.00 92.19 97 SER A CA 1
ATOM 769 C C . SER A 1 97 ? 6.098 6.051 -0.970 1.00 92.19 97 SER A C 1
ATOM 771 O O . SER A 1 97 ? 6.489 4.893 -1.106 1.00 92.19 97 SER A O 1
ATOM 773 N N . SER A 1 98 ? 6.895 6.992 -0.476 1.00 91.62 98 SER A N 1
ATOM 774 C CA . SER A 1 98 ? 8.189 6.743 0.169 1.00 91.62 98 SER A CA 1
ATOM 775 C C . SER A 1 98 ? 7.997 6.222 1.590 1.00 91.62 98 SER A C 1
ATOM 777 O O . SER A 1 98 ? 6.902 6.270 2.147 1.00 91.62 98 SER A O 1
ATOM 779 N N . VAL A 1 99 ? 9.089 5.767 2.205 1.00 91.44 99 VAL A N 1
ATOM 780 C CA . VAL A 1 99 ? 9.098 5.387 3.623 1.00 91.44 99 VAL A CA 1
ATOM 781 C C . VAL A 1 99 ? 8.655 6.561 4.501 1.00 91.44 99 VAL A C 1
ATOM 783 O O . VAL A 1 99 ? 7.826 6.377 5.388 1.00 91.44 99 VAL A O 1
ATOM 786 N N . GLN A 1 100 ? 9.166 7.770 4.245 1.00 91.62 100 GLN A N 1
ATOM 787 C CA . GLN A 1 100 ? 8.811 8.954 5.029 1.00 91.62 100 GLN A CA 1
ATOM 788 C C . GLN A 1 100 ? 7.326 9.304 4.892 1.00 91.62 100 GLN A C 1
ATOM 790 O O . GLN A 1 100 ? 6.667 9.546 5.898 1.00 91.62 100 GLN A O 1
ATOM 795 N N . GLU A 1 101 ? 6.787 9.286 3.671 1.00 92.44 101 GLU A N 1
ATOM 796 C CA . GLU A 1 101 ? 5.368 9.569 3.418 1.00 92.44 101 GLU A CA 1
ATOM 797 C C . GLU A 1 101 ? 4.462 8.512 4.056 1.00 92.44 101 GLU A C 1
ATOM 799 O O . GLU A 1 101 ? 3.495 8.858 4.734 1.00 92.44 101 GLU A O 1
ATOM 804 N N . ALA A 1 102 ? 4.813 7.230 3.920 1.00 92.81 102 ALA A N 1
ATOM 805 C CA . ALA A 1 102 ? 4.058 6.141 4.525 1.00 92.81 102 ALA A CA 1
ATOM 806 C C . ALA A 1 102 ? 4.033 6.252 6.058 1.00 92.81 102 ALA A C 1
ATOM 808 O O . ALA A 1 102 ? 2.985 6.053 6.665 1.00 92.81 102 ALA A O 1
ATOM 809 N N . LEU A 1 103 ? 5.151 6.618 6.696 1.00 90.88 103 LEU A N 1
ATOM 810 C CA . LEU A 1 103 ? 5.240 6.821 8.150 1.00 90.88 103 LEU A CA 1
ATOM 811 C C . LEU A 1 103 ? 4.567 8.112 8.639 1.00 90.88 103 LEU A C 1
ATOM 813 O O . LEU A 1 103 ? 4.159 8.189 9.799 1.00 90.88 103 LEU A O 1
ATOM 817 N N . ALA A 1 104 ? 4.450 9.126 7.783 1.00 91.44 104 ALA A N 1
ATOM 818 C CA . ALA A 1 104 ? 3.753 10.372 8.094 1.00 91.44 104 ALA A CA 1
ATOM 819 C C . ALA A 1 104 ? 2.222 10.255 7.960 1.00 91.44 104 ALA A C 1
ATOM 821 O O . ALA A 1 104 ? 1.507 11.179 8.347 1.00 91.44 104 ALA A O 1
ATOM 822 N N . HIS A 1 105 ? 1.715 9.133 7.440 1.00 91.94 105 HIS A N 1
ATOM 823 C CA . HIS A 1 105 ? 0.296 8.939 7.164 1.00 91.94 105 HIS A CA 1
ATOM 824 C C . HIS A 1 105 ? -0.587 9.047 8.425 1.00 91.94 105 HIS A C 1
ATOM 826 O O . HIS A 1 105 ? -0.239 8.581 9.512 1.00 91.94 105 HIS A O 1
ATOM 832 N N . GLU A 1 106 ? -1.781 9.622 8.272 1.00 89.00 106 GLU A N 1
ATOM 833 C CA . GLU A 1 106 ? -2.729 9.892 9.367 1.00 89.00 106 GLU A CA 1
ATOM 834 C C . GLU A 1 106 ? -3.193 8.640 10.127 1.00 89.00 106 GLU A C 1
ATOM 836 O O . GLU A 1 106 ? -3.548 8.715 11.303 1.00 89.00 106 GLU A O 1
ATOM 841 N N . VAL A 1 107 ? -3.125 7.471 9.483 1.00 89.38 107 VAL A N 1
ATOM 842 C CA . VAL A 1 107 ? -3.513 6.178 10.073 1.00 89.38 107 VAL A CA 1
ATOM 843 C C . VAL A 1 107 ? -2.753 5.891 11.374 1.00 89.38 107 VAL A C 1
ATOM 845 O O . VAL A 1 107 ? -3.283 5.262 12.288 1.00 89.38 107 VAL A O 1
ATOM 848 N N . TRP A 1 108 ? -1.534 6.420 11.507 1.00 88.25 108 TRP A N 1
ATOM 849 C CA . TRP A 1 108 ? -0.707 6.231 12.694 1.00 88.25 108 TRP A CA 1
ATOM 850 C C . TRP A 1 108 ? -1.117 7.102 13.880 1.00 88.25 108 TRP A C 1
ATOM 852 O O . TRP A 1 108 ? -0.700 6.812 14.999 1.00 88.25 108 TRP A O 1
ATOM 862 N N . GLN A 1 109 ? -1.926 8.149 13.687 1.00 82.38 109 GLN A N 1
ATOM 863 C CA . GLN A 1 109 ? -2.334 9.033 14.786 1.00 82.38 109 GLN A CA 1
ATOM 864 C C . GLN A 1 109 ? -3.151 8.277 15.839 1.00 82.38 109 GLN A C 1
ATOM 866 O O . GLN A 1 109 ? -2.935 8.453 17.036 1.00 82.38 109 GLN A O 1
ATOM 871 N N . LYS A 1 110 ? -4.001 7.339 15.407 1.00 71.88 110 LYS A N 1
ATOM 872 C CA . LYS A 1 110 ? -4.754 6.467 16.320 1.00 71.88 110 LYS A CA 1
ATOM 873 C C . LYS A 1 110 ? -3.852 5.474 17.057 1.00 71.88 110 LYS A C 1
ATOM 875 O O . LYS A 1 110 ? -4.014 5.283 18.255 1.00 71.88 110 LYS A O 1
ATOM 880 N N . ALA A 1 111 ? -2.854 4.908 16.376 1.00 68.94 111 ALA A N 1
ATOM 881 C CA . ALA A 1 111 ? -1.889 3.991 16.992 1.00 68.94 111 ALA A CA 1
ATOM 882 C C . ALA A 1 111 ? -0.972 4.687 18.020 1.00 68.94 111 ALA A C 1
ATOM 884 O O . ALA A 1 111 ? -0.530 4.068 18.991 1.00 68.94 111 ALA A O 1
ATOM 885 N N . LYS A 1 112 ? -0.694 5.984 17.829 1.00 66.19 112 LYS A N 1
ATOM 886 C CA . LYS A 1 112 ? 0.067 6.810 18.779 1.00 66.19 112 LYS A CA 1
ATOM 887 C C . LYS A 1 112 ? -0.753 7.191 20.016 1.00 66.19 112 LYS A C 1
ATOM 889 O O . LYS A 1 112 ? -0.177 7.266 21.096 1.00 66.19 112 LYS A O 1
ATOM 894 N N . GLY A 1 113 ? -2.071 7.354 19.877 1.00 58.09 113 GLY A N 1
ATOM 895 C CA . GLY A 1 113 ? -2.990 7.665 20.982 1.00 58.09 113 GLY A CA 1
ATOM 896 C C . GLY A 1 113 ? -3.108 6.574 22.054 1.00 58.09 113 GLY A C 1
ATOM 897 O O . GLY A 1 113 ? -3.576 6.844 23.150 1.00 58.09 113 GLY A O 1
ATOM 898 N N . THR A 1 114 ? -2.630 5.357 21.784 1.00 52.75 114 THR A N 1
ATOM 899 C CA . THR A 1 114 ? -2.585 4.252 22.761 1.00 52.75 114 THR A CA 1
ATOM 900 C C . THR A 1 114 ? -1.366 4.265 23.692 1.00 52.75 114 THR A C 1
ATOM 902 O O . THR A 1 114 ? -1.256 3.397 24.558 1.00 52.75 114 THR A O 1
ATOM 905 N N . LYS A 1 115 ? -0.445 5.231 23.564 1.00 51.41 115 LYS A N 1
ATOM 906 C CA . LYS A 1 115 ? 0.620 5.456 24.556 1.00 51.41 115 LYS A CA 1
ATOM 907 C C . LYS A 1 115 ? 0.223 6.574 25.529 1.00 51.41 115 LYS A C 1
ATOM 909 O O . LYS A 1 115 ? 0.584 7.723 25.317 1.00 51.41 115 LYS A O 1
ATOM 914 N N . GLY A 1 116 ? -0.446 6.189 26.618 1.00 46.91 116 GLY A N 1
ATOM 915 C CA . GLY A 1 116 ? -0.382 6.894 27.904 1.00 46.91 116 GLY A CA 1
ATOM 916 C C . GLY A 1 116 ? -1.430 7.976 28.174 1.00 46.91 116 GLY A C 1
ATOM 917 O O . GLY A 1 116 ? -1.083 9.145 28.284 1.00 46.91 116 GLY A O 1
ATOM 918 N N . GLU A 1 117 ? -2.671 7.578 28.457 1.00 46.22 117 GLU A N 1
ATOM 919 C CA . GLU A 1 117 ? -3.441 8.228 29.530 1.00 46.22 117 GLU A CA 1
ATOM 920 C C . GLU A 1 117 ? -3.002 7.629 30.882 1.00 46.22 117 GLU A C 1
ATOM 922 O O . GLU A 1 117 ? -3.768 6.924 31.531 1.00 46.22 117 GLU A O 1
ATOM 927 N N . ASP A 1 118 ? -1.742 7.842 31.285 1.00 50.34 118 ASP A N 1
ATOM 928 C CA . ASP A 1 118 ? -1.290 7.484 32.645 1.00 50.34 118 ASP A CA 1
ATOM 929 C C . ASP A 1 118 ? -0.279 8.464 33.270 1.00 50.34 118 ASP A C 1
ATOM 931 O O . ASP A 1 118 ? 0.446 8.121 34.191 1.00 50.34 118 ASP A O 1
ATOM 935 N N . GLU A 1 119 ? -0.254 9.719 32.818 1.00 50.19 119 GLU A N 1
ATOM 936 C CA . GLU A 1 119 ? 0.368 10.849 33.529 1.00 50.19 119 GLU A CA 1
ATOM 937 C C . GLU A 1 119 ? -0.446 12.096 33.147 1.00 50.19 119 GLU A C 1
ATOM 939 O O . GLU A 1 119 ? -0.299 12.663 32.072 1.00 50.19 119 GLU A O 1
ATOM 944 N N . THR A 1 120 ? -1.448 12.528 33.911 1.00 45.06 120 THR A N 1
ATOM 945 C CA . THR A 1 120 ? -1.233 13.419 35.055 1.00 45.06 120 THR A CA 1
ATOM 946 C C . THR A 1 120 ? -2.511 13.426 35.905 1.00 45.06 120 THR A C 1
ATOM 948 O O . THR A 1 120 ? -3.437 14.198 35.661 1.00 45.06 120 THR A O 1
ATOM 951 N N . ARG A 1 121 ? -2.589 12.562 36.924 1.00 46.44 121 ARG A N 1
ATOM 952 C CA . ARG A 1 121 ? -3.412 12.867 38.101 1.00 46.44 121 ARG A CA 1
ATOM 953 C C . ARG A 1 121 ? -2.571 13.760 38.999 1.00 46.44 121 ARG A C 1
ATOM 955 O O . ARG A 1 121 ? -1.589 13.315 39.582 1.00 46.44 121 ARG A O 1
ATOM 962 N N . GLU A 1 122 ? -2.965 15.023 39.055 1.00 48.09 122 GLU A N 1
ATOM 963 C CA . GLU A 1 122 ? -2.528 16.005 40.043 1.00 48.09 122 GLU A CA 1
ATOM 964 C C . GLU A 1 122 ? -2.405 15.380 41.448 1.00 48.09 122 GLU A C 1
ATOM 966 O O . GLU A 1 122 ? -3.315 14.652 41.869 1.00 48.09 122 GLU A O 1
ATOM 971 N N . PRO A 1 123 ? -1.351 15.680 42.232 1.00 43.75 123 PRO A N 1
ATOM 972 C CA . PRO A 1 123 ? -1.349 15.366 43.649 1.00 43.75 123 PRO A CA 1
ATOM 973 C C . PRO A 1 123 ? -2.276 16.364 44.351 1.00 43.75 123 PRO A C 1
ATOM 975 O O . PRO A 1 123 ? -1.840 17.383 44.886 1.00 43.75 123 PRO A O 1
ATOM 978 N N . VAL A 1 124 ? -3.581 16.080 44.350 1.00 43.09 124 VAL A N 1
ATOM 979 C CA . VAL A 1 124 ? -4.528 16.788 45.213 1.00 43.09 124 VAL A CA 1
ATOM 980 C C . VAL A 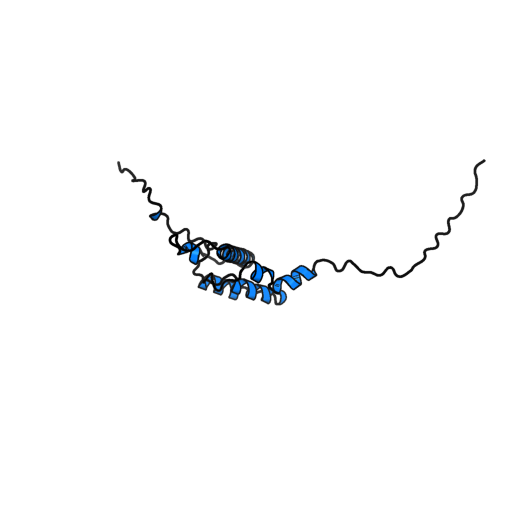1 124 ? -4.124 16.503 46.653 1.00 43.09 124 VAL A C 1
ATOM 982 O O . VAL A 1 124 ? -4.136 15.361 47.119 1.00 43.09 124 VAL A O 1
ATOM 985 N N . GLY A 1 125 ? -3.721 17.573 47.333 1.00 49.69 125 GLY A N 1
ATOM 986 C CA . GLY A 1 125 ? -3.284 17.578 48.714 1.00 49.69 125 GLY A CA 1
ATOM 987 C C . GLY A 1 125 ? -4.203 16.771 49.627 1.00 49.69 125 GLY A C 1
ATOM 988 O O . GLY A 1 125 ? -5.402 17.016 49.736 1.00 49.69 125 GLY A O 1
ATOM 989 N N . GLY A 1 126 ? -3.594 15.830 50.336 1.00 38.28 126 GLY A N 1
ATOM 990 C CA . GLY A 1 126 ? -4.223 15.062 51.394 1.00 38.28 126 GLY A CA 1
ATOM 991 C C . GLY A 1 126 ? -3.180 14.747 52.448 1.00 38.28 126 GLY A C 1
ATOM 992 O O . GLY A 1 126 ? -2.593 13.670 52.452 1.00 38.28 126 GLY A O 1
ATOM 993 N N . VAL A 1 127 ? -2.921 15.714 53.330 1.00 48.22 127 VAL A N 1
ATOM 994 C CA . VAL A 1 127 ? -2.080 15.551 54.519 1.00 48.22 127 VAL A CA 1
ATOM 995 C C . VAL A 1 127 ? -2.653 14.416 55.373 1.00 48.22 127 VAL A C 1
ATOM 997 O O . VAL A 1 127 ? -3.585 14.616 56.151 1.00 48.22 127 VAL A O 1
ATOM 1000 N N . LYS A 1 128 ? -2.091 13.209 55.265 1.00 48.22 128 LYS A N 1
ATOM 1001 C CA . LYS A 1 128 ? -2.320 12.148 56.248 1.00 48.22 128 LYS A CA 1
ATOM 1002 C C . LYS A 1 128 ? -1.391 12.388 57.434 1.00 48.22 128 LYS A C 1
ATOM 1004 O O . LYS A 1 128 ? -0.233 11.985 57.430 1.00 48.22 128 LYS A O 1
ATOM 1009 N N . ARG A 1 129 ? -1.923 13.053 58.465 1.00 51.22 129 ARG A N 1
ATOM 1010 C CA . ARG A 1 129 ? -1.363 13.022 59.823 1.00 51.22 129 ARG A CA 1
ATOM 1011 C C . ARG A 1 129 ? -1.309 11.566 60.285 1.00 51.22 129 ARG A C 1
ATOM 1013 O O . ARG A 1 129 ? -2.327 11.010 60.689 1.00 51.22 129 ARG A O 1
ATOM 1020 N N . VAL A 1 130 ? -0.128 10.965 60.251 1.00 46.88 130 VAL A N 1
ATOM 1021 C CA . VAL A 1 130 ? 0.143 9.727 60.981 1.00 46.88 130 VAL A CA 1
ATOM 1022 C C . VAL A 1 130 ? 0.510 10.140 62.404 1.00 46.88 130 VAL A C 1
ATOM 1024 O O . VAL A 1 130 ? 1.611 10.617 62.661 1.00 46.88 130 VAL A O 1
ATOM 1027 N N . ARG A 1 131 ? -0.451 10.031 63.331 1.00 53.81 131 ARG A N 1
ATOM 1028 C CA . ARG A 1 131 ? -0.157 10.042 64.770 1.00 53.81 131 ARG A CA 1
ATOM 1029 C C . ARG A 1 131 ? 0.621 8.761 65.068 1.00 53.81 131 ARG A C 1
ATOM 1031 O O . ARG A 1 131 ? 0.025 7.690 65.119 1.00 53.81 131 ARG A O 1
ATOM 1038 N N . LEU A 1 132 ? 1.936 8.878 65.227 1.00 49.00 132 LEU A N 1
ATOM 1039 C CA . LEU A 1 132 ? 2.744 7.848 65.870 1.00 49.00 132 LEU A CA 1
ATOM 1040 C C . LEU A 1 132 ? 2.287 7.761 67.328 1.00 49.00 132 LEU A C 1
ATOM 1042 O O . LEU A 1 132 ? 2.520 8.671 68.121 1.00 49.00 132 LEU A O 1
ATOM 1046 N N . LEU A 1 133 ? 1.549 6.696 67.633 1.00 46.38 133 LEU A N 1
ATOM 1047 C CA . LEU A 1 133 ? 1.299 6.254 68.995 1.00 46.38 133 LEU A CA 1
ATOM 1048 C C . LEU A 1 133 ? 2.630 5.754 69.564 1.00 46.38 133 LEU A C 1
ATOM 1050 O O . LEU A 1 133 ? 3.277 4.897 68.963 1.00 46.38 133 LEU A O 1
ATOM 1054 N N . SER A 1 134 ? 3.035 6.324 70.697 1.00 53.62 134 SER A N 1
ATOM 1055 C CA . SER A 1 134 ? 4.125 5.823 71.531 1.00 53.62 134 SER A CA 1
ATOM 1056 C C . SER A 1 134 ? 3.926 4.341 71.862 1.00 53.62 134 SER A C 1
ATOM 1058 O O . SER A 1 134 ? 2.796 3.946 72.156 1.00 53.62 134 SER A O 1
ATOM 1060 N N . PRO A 1 135 ? 4.996 3.541 71.948 1.00 53.41 135 PRO A N 1
ATOM 1061 C CA . PRO A 1 135 ? 5.034 2.414 72.857 1.00 53.41 135 PRO A CA 1
ATOM 1062 C C . PRO A 1 135 ? 5.671 2.853 74.181 1.00 53.41 135 PRO A C 1
ATOM 1064 O O . PRO A 1 135 ? 6.779 3.388 74.216 1.00 53.41 135 PRO A O 1
ATOM 1067 N N . GLU A 1 136 ? 4.930 2.639 75.264 1.00 46.56 136 GLU A N 1
ATOM 1068 C CA . GLU A 1 136 ? 5.459 2.584 76.622 1.00 46.56 136 GLU A CA 1
ATOM 1069 C C . GLU A 1 136 ? 6.387 1.369 76.796 1.00 46.56 136 GLU A C 1
ATOM 1071 O O . GLU A 1 136 ? 6.091 0.290 76.284 1.00 46.56 136 GLU A O 1
ATOM 1076 N N . GLY A 1 137 ? 7.429 1.542 77.616 1.00 42.84 137 GLY A N 1
ATOM 1077 C CA . GLY A 1 137 ? 7.942 0.497 78.509 1.00 42.84 137 GLY A CA 1
ATOM 1078 C C . GLY A 1 137 ? 9.173 -0.293 78.054 1.00 42.84 137 GLY A C 1
ATOM 1079 O O . GLY A 1 137 ? 9.135 -0.998 77.050 1.00 42.84 137 GLY A O 1
ATOM 1080 N N . GLY A 1 138 ? 10.226 -0.259 78.882 1.00 40.00 138 GLY A N 1
ATOM 1081 C CA . GLY A 1 138 ? 11.285 -1.273 78.893 1.00 40.00 138 GLY A CA 1
ATOM 1082 C C . GLY A 1 138 ? 12.601 -0.821 79.536 1.00 40.00 138 GLY A C 1
ATOM 1083 O O . GLY A 1 138 ? 13.490 -0.420 78.794 1.00 40.00 138 GLY A O 1
ATOM 1084 N N . ASP A 1 139 ? 12.673 -0.965 80.869 1.00 35.59 139 ASP A N 1
ATOM 1085 C CA . ASP A 1 139 ? 13.814 -0.871 81.818 1.00 35.59 139 ASP A CA 1
ATOM 1086 C C . ASP A 1 139 ? 14.513 0.477 82.095 1.00 35.59 139 ASP A C 1
ATOM 1088 O O . ASP A 1 139 ? 15.213 1.033 81.220 1.00 35.59 139 ASP A O 1
#